Protein AF-A0A7X8L1L3-F1 (afdb_monomer_lite)

Sequence (78 aa):
MADEKTLEQNRINRQALTNAKRVVVKVGTSSITYDNGRTNINNIDRLSRALSNQMNQDREMILVSSGAIAIGKSRLNV

Radius of gyration: 16.43 Å; chains: 1; bounding box: 34×22×49 Å

Secondary structure (DSSP, 8-state):
---HHHHHHHHHHHHHHHH-SEEEEEE-HHHHB-TTS-B-HHHHHHHHHHHHHHHTTT-EEEEEE--HHHHHHHHHT-

pLDDT: mean 95.33, std 3.64, range [78.38, 98.56]

Structure (mmCIF, N/CA/C/O backbone):
data_AF-A0A7X8L1L3-F1
#
_entry.id   AF-A0A7X8L1L3-F1
#
loop_
_atom_site.group_PDB
_atom_site.id
_atom_site.type_symbol
_atom_site.label_atom_id
_atom_site.label_alt_id
_atom_site.label_comp_id
_atom_site.label_asym_id
_atom_site.label_entity_id
_atom_site.label_seq_id
_atom_site.pdbx_PDB_ins_code
_atom_site.Cartn_x
_atom_site.Cartn_y
_atom_site.Cartn_z
_atom_site.occupancy
_atom_site.B_iso_or_equiv
_atom_site.auth_seq_id
_atom_site.auth_comp_id
_atom_site.auth_asym_id
_atom_site.auth_atom_id
_atom_site.pdbx_PDB_model_num
ATOM 1 N N . MET A 1 1 ? 21.443 1.475 22.999 1.00 78.38 1 MET A N 1
ATOM 2 C CA . MET A 1 1 ? 20.191 1.208 23.739 1.00 78.38 1 MET A CA 1
ATOM 3 C C . MET A 1 1 ? 19.328 2.450 23.570 1.00 78.38 1 MET A C 1
ATOM 5 O O . MET A 1 1 ? 19.886 3.530 23.708 1.00 78.38 1 MET A O 1
ATOM 9 N N . ALA A 1 2 ? 18.064 2.335 23.149 1.00 82.69 2 ALA A N 1
ATOM 10 C CA . ALA A 1 2 ? 17.192 3.513 23.066 1.00 82.69 2 ALA A CA 1
ATOM 11 C C . ALA A 1 2 ? 16.959 4.065 24.480 1.00 82.69 2 ALA A C 1
ATOM 13 O O . ALA A 1 2 ? 16.852 3.277 25.420 1.00 82.69 2 ALA A O 1
ATOM 14 N N . ASP A 1 3 ? 16.920 5.385 24.633 1.00 94.56 3 ASP A N 1
ATOM 15 C CA . ASP A 1 3 ? 16.644 6.016 25.920 1.00 94.56 3 ASP A CA 1
ATOM 16 C C . ASP A 1 3 ? 15.167 5.851 26.323 1.00 94.56 3 ASP A C 1
ATOM 18 O O . ASP A 1 3 ? 14.291 5.564 25.500 1.00 94.56 3 ASP A O 1
ATOM 22 N N . GLU A 1 4 ? 14.892 6.035 27.611 1.00 94.69 4 GLU A N 1
ATOM 23 C CA . GLU A 1 4 ? 13.568 5.841 28.206 1.00 94.69 4 GLU A CA 1
ATOM 24 C C . GLU A 1 4 ? 12.491 6.734 27.568 1.00 94.69 4 GLU A C 1
ATOM 26 O O . GLU A 1 4 ? 11.363 6.284 27.354 1.00 94.69 4 GLU A O 1
ATOM 31 N N . LYS A 1 5 ? 12.842 7.964 27.156 1.00 93.56 5 LYS A N 1
ATOM 32 C CA . LYS A 1 5 ? 11.893 8.857 26.474 1.00 93.56 5 LYS A CA 1
ATOM 33 C C . LYS A 1 5 ? 11.545 8.332 25.086 1.00 93.56 5 LYS A C 1
ATOM 35 O O . LYS A 1 5 ? 10.376 8.354 24.705 1.00 93.56 5 LYS A O 1
ATOM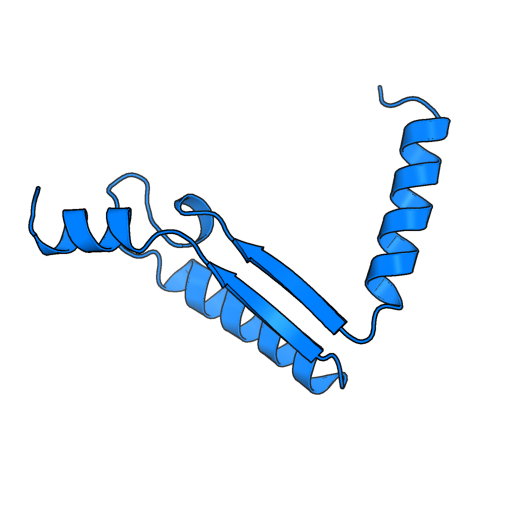 40 N N . THR A 1 6 ? 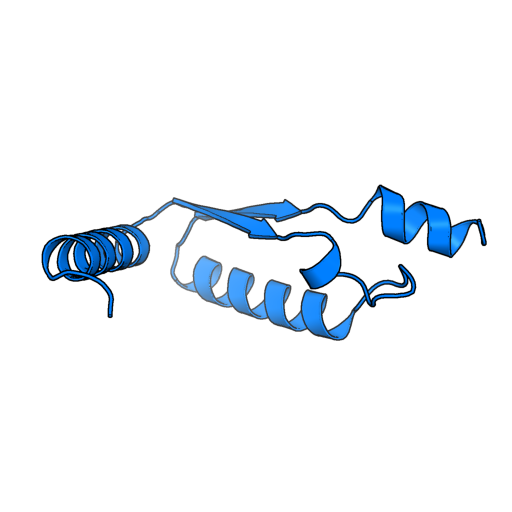12.527 7.819 24.343 1.00 95.31 6 THR A N 1
ATOM 41 C CA . THR A 1 6 ? 12.291 7.189 23.035 1.00 95.31 6 THR A CA 1
ATOM 42 C C . THR A 1 6 ? 11.363 5.975 23.153 1.00 95.31 6 THR A C 1
ATOM 44 O O . THR A 1 6 ? 10.465 5.794 22.325 1.00 95.31 6 THR A O 1
ATOM 47 N N . LEU A 1 7 ? 11.544 5.139 24.179 1.00 94.44 7 LEU A N 1
ATOM 48 C CA . LEU A 1 7 ? 10.683 3.975 24.415 1.00 94.44 7 LEU A CA 1
ATOM 49 C C . LEU A 1 7 ? 9.243 4.384 24.736 1.00 94.44 7 LEU A C 1
ATOM 51 O O . LEU A 1 7 ? 8.311 3.831 24.147 1.00 94.44 7 LEU A O 1
ATOM 55 N N . GLU A 1 8 ? 9.062 5.382 25.600 1.00 95.69 8 GLU A N 1
ATOM 56 C CA . GLU A 1 8 ? 7.727 5.871 25.944 1.00 95.69 8 GLU A CA 1
ATOM 57 C C . GLU A 1 8 ? 7.035 6.522 24.741 1.00 95.69 8 GLU A C 1
ATOM 59 O O . GLU A 1 8 ? 5.873 6.227 24.454 1.00 95.69 8 GLU A O 1
ATOM 64 N N . GLN A 1 9 ? 7.763 7.312 23.946 1.00 94.94 9 GLN A N 1
ATOM 65 C CA . GLN A 1 9 ? 7.216 7.892 22.720 1.00 94.94 9 GLN A CA 1
ATOM 66 C C . GLN A 1 9 ? 6.773 6.810 21.726 1.00 94.94 9 GLN A C 1
ATOM 68 O O . GLN A 1 9 ? 5.715 6.924 21.103 1.00 94.94 9 GLN A O 1
ATOM 73 N N . ASN A 1 10 ? 7.543 5.729 21.588 1.00 94.94 10 ASN A N 1
ATOM 74 C CA . ASN A 1 10 ? 7.156 4.601 20.747 1.00 94.94 10 ASN A CA 1
ATOM 75 C C . ASN A 1 10 ? 5.890 3.907 21.262 1.00 94.94 10 ASN A C 1
ATOM 77 O O . ASN A 1 10 ? 5.043 3.527 20.451 1.00 94.94 10 ASN A O 1
ATOM 81 N N . ARG A 1 11 ? 5.724 3.772 22.584 1.00 95.25 11 ARG A N 1
ATOM 82 C CA . ARG A 1 11 ? 4.509 3.213 23.196 1.00 95.25 11 ARG A CA 1
ATOM 83 C C . ARG A 1 11 ? 3.286 4.068 22.873 1.00 95.25 11 ARG A C 1
ATOM 85 O O . ARG A 1 11 ? 2.288 3.536 22.385 1.00 95.25 11 ARG A O 1
ATOM 92 N N . ILE A 1 12 ? 3.405 5.385 23.043 1.00 95.12 12 ILE A N 1
ATOM 93 C CA . ILE A 1 12 ? 2.358 6.358 22.699 1.00 95.12 12 ILE A CA 1
ATOM 94 C C . ILE A 1 12 ? 1.997 6.251 21.211 1.00 95.12 12 ILE A C 1
ATOM 96 O O . ILE A 1 12 ? 0.824 6.108 20.866 1.00 95.12 12 ILE A O 1
ATOM 100 N N . ASN A 1 13 ? 2.996 6.226 20.323 1.00 95.50 13 ASN A N 1
ATOM 101 C CA . ASN A 1 13 ? 2.780 6.115 18.878 1.00 95.50 13 ASN A CA 1
ATOM 102 C C . ASN A 1 13 ? 2.095 4.795 18.491 1.00 95.50 13 ASN A C 1
ATOM 104 O O . ASN A 1 13 ? 1.203 4.778 17.641 1.00 95.50 13 ASN A O 1
ATOM 108 N N . ARG A 1 14 ? 2.483 3.676 19.118 1.00 95.44 14 ARG A N 1
ATOM 109 C CA . ARG A 1 14 ? 1.850 2.369 18.894 1.00 95.44 14 ARG A CA 1
ATOM 110 C C . ARG A 1 14 ? 0.394 2.371 19.335 1.00 95.44 14 ARG A C 1
ATOM 112 O O . ARG A 1 14 ? -0.450 1.860 18.607 1.00 95.44 14 ARG A O 1
ATOM 119 N N . GLN A 1 15 ? 0.095 2.970 20.482 1.00 96.12 15 GLN A N 1
ATOM 120 C CA . GLN A 1 15 ? -1.271 3.052 20.983 1.00 96.12 15 GLN A CA 1
ATOM 121 C C . GLN A 1 15 ? -2.144 3.963 20.111 1.00 96.12 15 GLN A C 1
ATOM 123 O O . GLN A 1 15 ? -3.272 3.596 19.784 1.00 96.12 15 GLN A O 1
ATOM 128 N N . ALA A 1 16 ? -1.599 5.093 19.650 1.00 95.31 16 ALA A N 1
ATOM 129 C CA . ALA A 1 16 ? -2.268 5.971 18.695 1.00 95.31 16 ALA A CA 1
ATOM 130 C C . ALA A 1 16 ? -2.606 5.240 17.384 1.00 95.31 16 ALA A C 1
ATOM 132 O O . ALA A 1 16 ? -3.733 5.333 16.902 1.00 95.31 16 ALA A O 1
ATOM 133 N N . LEU A 1 17 ? -1.671 4.450 16.842 1.00 94.88 17 LEU A N 1
ATOM 134 C CA . LEU A 1 17 ? -1.907 3.645 15.639 1.00 94.88 17 LEU A CA 1
ATOM 135 C C . LEU A 1 17 ? -2.996 2.581 15.858 1.00 94.88 17 LEU A C 1
ATOM 137 O O . LEU A 1 17 ? -3.878 2.412 15.015 1.00 94.88 17 LEU A O 1
ATOM 141 N N . THR A 1 18 ? -2.976 1.887 16.999 1.00 94.44 18 THR A N 1
ATOM 142 C CA . THR A 1 18 ? -3.998 0.885 17.339 1.00 94.44 18 THR A CA 1
ATOM 143 C C . THR A 1 18 ? -5.392 1.501 17.429 1.00 94.44 18 THR A C 1
ATOM 145 O O . THR A 1 18 ? -6.346 0.863 17.002 1.00 94.44 18 THR A O 1
ATOM 148 N N . ASN A 1 19 ? -5.529 2.743 17.886 1.00 95.19 19 ASN A N 1
ATOM 149 C CA . ASN A 1 19 ? -6.834 3.398 18.026 1.00 95.19 19 ASN A CA 1
ATOM 150 C C . ASN A 1 19 ? -7.267 4.197 16.782 1.00 95.19 19 ASN A C 1
ATOM 152 O O . ASN A 1 19 ? -8.380 4.718 16.739 1.00 95.19 19 ASN A O 1
ATOM 156 N N . ALA A 1 20 ? -6.412 4.310 15.762 1.00 97.06 20 ALA A N 1
ATOM 157 C CA . ALA A 1 20 ? -6.706 5.095 14.570 1.00 97.06 20 ALA A CA 1
ATOM 158 C C . ALA A 1 20 ? -7.783 4.435 13.689 1.00 97.06 20 ALA A C 1
ATOM 160 O O . ALA A 1 20 ? -7.625 3.296 13.237 1.00 97.06 20 ALA A O 1
ATOM 161 N N . LYS A 1 21 ? -8.844 5.197 13.380 1.00 97.69 21 LYS A N 1
ATOM 162 C CA . LYS A 1 21 ? -9.888 4.805 12.418 1.00 97.69 21 LYS A CA 1
ATOM 163 C C . LYS A 1 21 ? -9.363 4.779 10.982 1.00 97.69 21 LYS A C 1
ATOM 165 O O . LYS A 1 21 ? -9.665 3.842 10.253 1.00 97.69 21 LYS A O 1
ATOM 170 N N . ARG A 1 22 ? -8.565 5.779 10.590 1.00 98.25 22 ARG A N 1
ATOM 171 C CA . ARG A 1 22 ? -7.961 5.904 9.255 1.00 98.25 22 ARG A CA 1
ATOM 172 C C . ARG A 1 22 ? -6.452 5.760 9.330 1.00 98.25 22 ARG A C 1
ATOM 174 O O . ARG A 1 22 ? -5.806 6.458 10.109 1.00 98.25 22 ARG A O 1
ATOM 181 N N . VAL A 1 23 ? -5.893 4.888 8.498 1.00 98.19 23 VAL A N 1
ATOM 182 C CA . VAL A 1 23 ? -4.459 4.589 8.478 1.00 98.19 23 VAL A CA 1
ATOM 183 C C . VAL A 1 23 ? -3.929 4.675 7.052 1.00 98.19 23 VAL A C 1
ATOM 185 O O . VAL A 1 23 ? -4.428 4.011 6.144 1.00 98.19 23 VAL A O 1
ATOM 188 N N . VAL A 1 24 ? -2.875 5.472 6.868 1.00 98.25 24 VAL A N 1
ATOM 189 C CA . VAL A 1 24 ? -2.107 5.521 5.622 1.00 98.25 24 VAL A CA 1
ATOM 190 C C . VAL A 1 24 ? -0.912 4.584 5.749 1.00 98.25 24 VAL A C 1
ATOM 192 O O . VAL A 1 24 ? -0.034 4.791 6.585 1.00 98.25 24 VAL A O 1
ATOM 195 N N . VAL A 1 25 ? -0.856 3.558 4.906 1.00 98.12 25 VAL A N 1
ATOM 196 C CA . VAL A 1 25 ? 0.265 2.621 4.832 1.00 98.12 25 VAL A CA 1
ATOM 197 C C . VAL A 1 25 ? 1.133 3.001 3.643 1.00 98.12 25 VAL A C 1
ATOM 199 O O . VAL A 1 25 ? 0.713 2.898 2.491 1.00 98.12 25 VAL A O 1
ATOM 202 N N . LYS A 1 26 ? 2.365 3.436 3.914 1.00 98.00 26 LYS A N 1
ATOM 203 C CA . LYS A 1 26 ? 3.369 3.683 2.877 1.00 98.00 26 LYS A CA 1
ATOM 204 C C . LYS A 1 26 ? 4.211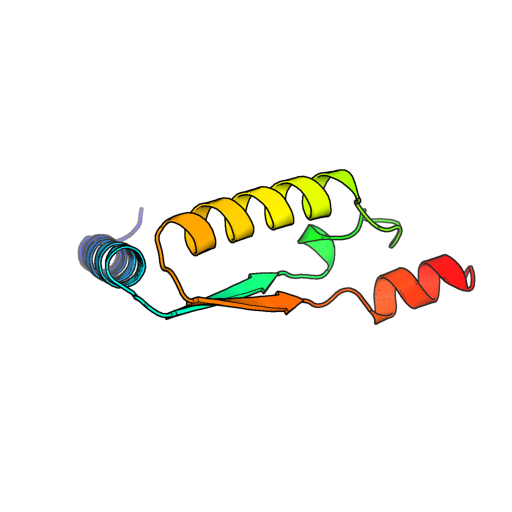 2.431 2.672 1.00 98.00 26 LYS A C 1
ATOM 206 O O . LYS A 1 26 ? 4.806 1.928 3.619 1.00 98.00 26 LYS A O 1
ATOM 211 N N . VAL A 1 27 ? 4.344 1.991 1.423 1.00 97.69 27 VAL A N 1
ATOM 212 C CA . VAL A 1 27 ? 5.261 0.904 1.046 1.00 97.69 27 VAL A CA 1
ATOM 213 C C . VAL A 1 27 ? 6.311 1.380 0.049 1.00 97.69 27 VAL A C 1
ATOM 215 O O . VAL A 1 27 ? 6.022 2.150 -0.875 1.00 97.69 27 VAL A O 1
ATOM 218 N N . GLY A 1 28 ? 7.565 0.996 0.286 1.00 96.75 28 GLY A N 1
ATOM 219 C CA . GLY A 1 28 ? 8.699 1.315 -0.582 1.00 96.75 28 GLY A CA 1
ATOM 220 C C . GLY A 1 28 ? 8.815 0.349 -1.761 1.00 96.75 28 GLY A C 1
ATOM 221 O O . GLY A 1 28 ? 8.194 -0.711 -1.767 1.00 96.75 28 GLY A O 1
ATOM 222 N N . THR A 1 29 ? 9.641 0.697 -2.752 1.00 96.44 29 THR A N 1
ATOM 223 C CA . THR A 1 29 ? 9.919 -0.159 -3.920 1.00 96.44 29 THR A CA 1
ATOM 224 C C . THR A 1 29 ? 10.396 -1.551 -3.502 1.00 96.44 29 THR A C 1
ATOM 226 O O . THR A 1 29 ? 9.847 -2.542 -3.974 1.00 96.44 29 THR A O 1
ATOM 229 N N . SER A 1 30 ? 11.333 -1.642 -2.555 1.00 95.69 30 SER A N 1
ATOM 230 C CA . SER A 1 30 ? 11.873 -2.915 -2.048 1.00 95.69 30 SER A CA 1
ATOM 231 C C . SER A 1 30 ? 10.843 -3.786 -1.322 1.00 95.69 30 SER A C 1
ATOM 233 O O . SER A 1 30 ? 11.033 -4.989 -1.184 1.00 95.69 30 SER A O 1
ATOM 235 N N . SER A 1 31 ? 9.722 -3.217 -0.872 1.00 96.00 31 SER A N 1
ATOM 236 C CA . SER A 1 31 ? 8.642 -3.996 -0.260 1.00 96.00 31 SER A CA 1
ATOM 237 C C . SER A 1 31 ? 7.808 -4.751 -1.298 1.00 96.00 31 SER A C 1
ATOM 239 O O . SER A 1 31 ? 7.233 -5.785 -0.967 1.00 96.00 31 SER A O 1
ATOM 241 N N . ILE A 1 32 ? 7.740 -4.254 -2.540 1.00 96.25 32 ILE A N 1
ATOM 242 C CA . ILE A 1 32 ? 6.857 -4.777 -3.600 1.00 96.25 32 ILE A CA 1
ATOM 243 C C . ILE A 1 32 ? 7.604 -5.263 -4.854 1.00 96.25 32 ILE A C 1
ATOM 245 O O . ILE A 1 32 ? 6.984 -5.729 -5.811 1.00 96.25 32 ILE A O 1
ATOM 249 N N . THR A 1 33 ? 8.932 -5.171 -4.859 1.00 96.44 33 THR A N 1
ATOM 250 C CA . THR A 1 33 ? 9.816 -5.671 -5.920 1.00 96.44 33 THR A CA 1
ATOM 251 C C . THR A 1 33 ? 10.927 -6.527 -5.321 1.00 96.44 33 THR A C 1
ATOM 253 O O . THR A 1 33 ? 11.217 -6.426 -4.131 1.00 96.44 33 THR A O 1
ATOM 256 N N . TYR A 1 34 ? 11.510 -7.401 -6.134 1.00 94.62 34 TYR A N 1
ATOM 257 C CA . TYR A 1 34 ? 12.808 -8.011 -5.859 1.00 94.62 34 TYR A CA 1
ATOM 258 C C . TYR A 1 34 ? 13.931 -7.038 -6.241 1.00 94.62 34 TYR A C 1
ATOM 260 O O . TYR A 1 34 ? 13.696 -6.076 -6.973 1.00 94.62 34 TYR A O 1
ATOM 268 N N . ASP A 1 35 ? 15.165 -7.331 -5.830 1.00 88.56 35 ASP A N 1
ATOM 269 C CA . ASP A 1 35 ? 16.334 -6.485 -6.120 1.00 88.56 35 ASP A CA 1
ATOM 270 C C . ASP A 1 35 ? 16.587 -6.291 -7.627 1.00 88.56 35 ASP A C 1
ATOM 272 O O . ASP A 1 35 ? 17.120 -5.269 -8.047 1.00 88.56 35 ASP A O 1
ATOM 276 N N . ASN A 1 36 ? 16.132 -7.231 -8.463 1.00 86.69 36 ASN A N 1
ATOM 277 C CA . ASN A 1 36 ? 16.187 -7.137 -9.927 1.00 86.69 36 ASN A CA 1
ATOM 278 C C . ASN A 1 36 ? 15.061 -6.281 -10.550 1.00 86.69 36 ASN A C 1
ATOM 280 O O . ASN A 1 36 ? 14.861 -6.314 -11.762 1.00 86.69 36 ASN A O 1
ATOM 284 N N . GLY A 1 37 ? 14.271 -5.573 -9.739 1.00 87.19 37 GLY A N 1
ATOM 285 C CA . GLY A 1 37 ? 13.175 -4.710 -10.187 1.00 87.19 37 GLY A CA 1
ATOM 286 C C . GLY A 1 37 ? 11.899 -5.447 -10.602 1.00 87.19 37 GLY A C 1
ATOM 287 O O . GLY A 1 37 ? 10.877 -4.800 -10.849 1.00 87.19 37 GLY A O 1
ATOM 288 N N . ARG A 1 38 ? 11.903 -6.787 -10.635 1.00 93.06 38 ARG A N 1
ATOM 289 C CA . ARG A 1 38 ? 10.696 -7.575 -10.920 1.00 93.06 38 ARG A CA 1
ATOM 290 C C . ARG A 1 38 ? 9.721 -7.486 -9.756 1.00 93.06 38 ARG A C 1
ATOM 292 O O . ARG A 1 38 ? 10.110 -7.425 -8.592 1.00 93.06 38 ARG A O 1
ATOM 299 N N . THR A 1 39 ? 8.432 -7.530 -10.062 1.00 94.50 39 THR A N 1
ATOM 300 C CA . THR A 1 39 ? 7.370 -7.486 -9.054 1.00 94.50 39 THR A CA 1
ATOM 301 C C . THR A 1 39 ? 7.452 -8.676 -8.093 1.00 94.50 39 THR A C 1
ATOM 303 O O . THR A 1 39 ? 7.502 -9.826 -8.528 1.00 94.50 39 THR A O 1
ATOM 306 N N . ASN A 1 40 ? 7.396 -8.407 -6.788 1.00 96.50 40 ASN A N 1
ATOM 307 C CA . ASN A 1 40 ? 7.294 -9.430 -5.750 1.00 96.50 40 ASN A CA 1
ATOM 308 C C . ASN A 1 40 ? 5.819 -9.664 -5.400 1.00 96.50 40 ASN A C 1
ATOM 310 O O . ASN A 1 40 ? 5.270 -9.070 -4.470 1.00 96.50 40 ASN A O 1
ATOM 314 N N . ILE A 1 41 ? 5.172 -10.533 -6.179 1.00 96.06 41 ILE A N 1
ATOM 315 C CA . ILE A 1 41 ? 3.739 -10.834 -6.053 1.00 96.06 41 ILE A CA 1
ATOM 316 C C . ILE A 1 41 ? 3.400 -11.425 -4.679 1.00 96.06 41 ILE A C 1
ATOM 318 O O . ILE A 1 41 ? 2.362 -11.094 -4.117 1.00 96.06 41 ILE A O 1
ATOM 322 N N . ASN A 1 42 ? 4.299 -12.220 -4.093 1.00 97.56 42 ASN A N 1
ATOM 323 C CA . ASN A 1 42 ? 4.082 -12.818 -2.774 1.00 97.56 42 ASN A CA 1
ATOM 324 C C . ASN A 1 42 ? 3.974 -11.756 -1.671 1.00 97.56 42 ASN A C 1
ATOM 326 O O . ASN A 1 42 ? 3.104 -11.847 -0.805 1.00 97.56 42 ASN A O 1
ATOM 330 N N . ASN A 1 43 ? 4.826 -10.727 -1.701 1.00 97.00 43 ASN A N 1
ATOM 331 C CA . ASN A 1 43 ? 4.726 -9.624 -0.744 1.00 97.00 43 ASN A CA 1
ATOM 332 C C . ASN A 1 43 ? 3.472 -8.776 -0.976 1.00 97.00 43 ASN A C 1
ATOM 334 O O . ASN A 1 43 ? 2.847 -8.345 -0.007 1.00 97.00 43 ASN A O 1
ATOM 338 N N . ILE A 1 44 ? 3.088 -8.556 -2.237 1.00 97.06 44 ILE A N 1
ATOM 339 C CA . ILE A 1 44 ? 1.866 -7.815 -2.578 1.00 97.06 44 ILE A CA 1
ATOM 340 C C . ILE A 1 44 ? 0.620 -8.560 -2.082 1.00 97.06 44 ILE A C 1
ATOM 342 O O . ILE A 1 44 ? -0.244 -7.930 -1.477 1.00 97.06 44 ILE A O 1
ATOM 346 N N . ASP A 1 45 ? 0.540 -9.882 -2.260 1.00 98.31 45 ASP A N 1
ATOM 347 C CA . ASP A 1 45 ? -0.573 -10.700 -1.753 1.00 98.31 45 ASP A CA 1
ATOM 348 C C . ASP A 1 45 ? -0.660 -10.635 -0.221 1.00 98.31 45 ASP A C 1
ATOM 350 O O . ASP A 1 45 ? -1.716 -10.329 0.335 1.00 98.31 45 ASP A O 1
ATOM 354 N N . ARG A 1 46 ? 0.468 -10.804 0.481 1.00 98.25 46 ARG A N 1
ATOM 355 C CA . ARG A 1 46 ? 0.517 -10.679 1.949 1.00 98.25 46 ARG A CA 1
ATOM 356 C C . ARG A 1 46 ? 0.075 -9.298 2.430 1.00 98.25 46 ARG A C 1
ATOM 358 O O . ARG A 1 46 ? -0.692 -9.203 3.387 1.00 98.25 46 ARG A O 1
ATOM 365 N N . LEU A 1 47 ? 0.532 -8.236 1.764 1.00 98.06 47 LEU A N 1
ATOM 366 C CA . LEU A 1 47 ? 0.125 -6.866 2.069 1.00 98.06 47 LEU A CA 1
ATOM 367 C C . LEU A 1 47 ? -1.376 -6.667 1.829 1.00 98.06 47 LEU A C 1
ATOM 369 O O . LEU A 1 47 ? -2.062 -6.129 2.693 1.00 98.06 47 LEU A O 1
ATOM 373 N N . SER A 1 48 ? -1.896 -7.135 0.693 1.00 98.12 48 SER A N 1
ATOM 374 C CA . SER A 1 48 ? -3.317 -7.039 0.346 1.00 98.12 4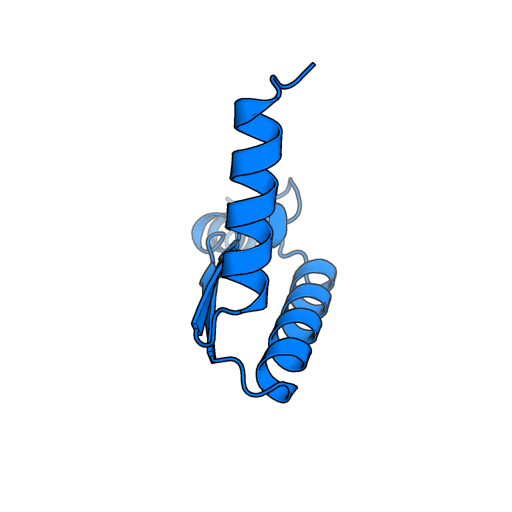8 SER A CA 1
ATOM 375 C C . SER A 1 48 ? -4.206 -7.737 1.380 1.00 98.12 48 SER A C 1
ATOM 377 O O . SER A 1 48 ? -5.194 -7.153 1.836 1.00 98.12 48 SER A O 1
ATOM 379 N N . ARG A 1 49 ? -3.815 -8.934 1.836 1.00 98.56 49 ARG A N 1
ATOM 380 C CA . ARG A 1 49 ? -4.507 -9.658 2.915 1.00 98.56 49 ARG A CA 1
ATOM 381 C C . ARG A 1 49 ? -4.461 -8.898 4.235 1.00 98.56 49 ARG A C 1
ATOM 383 O O . ARG A 1 49 ? -5.487 -8.767 4.894 1.00 98.56 49 ARG A O 1
ATOM 390 N N . ALA A 1 50 ? -3.298 -8.367 4.614 1.00 98.19 50 ALA A N 1
ATOM 391 C CA . ALA A 1 50 ? -3.156 -7.601 5.850 1.00 98.19 50 ALA A CA 1
ATOM 392 C C . ALA A 1 50 ? -4.040 -6.343 5.850 1.00 98.19 50 ALA A C 1
ATOM 394 O O . ALA A 1 50 ? -4.732 -6.085 6.833 1.00 98.19 50 ALA A O 1
ATOM 395 N N . LEU A 1 51 ? -4.067 -5.597 4.740 1.00 98.38 51 LEU A N 1
ATOM 396 C CA . LEU A 1 51 ? -4.925 -4.421 4.582 1.00 98.38 51 LEU A CA 1
ATOM 397 C C . LEU A 1 51 ? -6.409 -4.802 4.616 1.00 98.38 51 LEU A C 1
ATOM 399 O O . LEU A 1 51 ? -7.167 -4.185 5.359 1.00 98.38 51 LEU A O 1
ATOM 403 N N . SER A 1 52 ? -6.806 -5.853 3.895 1.00 98.50 52 SER A N 1
ATOM 404 C CA . SER A 1 52 ? -8.195 -6.336 3.882 1.00 98.50 52 SER A CA 1
ATOM 405 C C . SER A 1 52 ? -8.663 -6.762 5.273 1.00 98.50 52 SER A C 1
ATOM 407 O O . SER A 1 52 ? -9.757 -6.406 5.695 1.00 98.50 52 SER A O 1
ATOM 409 N N . ASN A 1 53 ? -7.811 -7.449 6.039 1.00 98.31 53 ASN A N 1
ATOM 410 C CA . ASN A 1 53 ? -8.129 -7.834 7.414 1.00 98.31 53 ASN A CA 1
ATOM 411 C C . ASN A 1 53 ? -8.367 -6.619 8.320 1.00 98.31 53 ASN A C 1
ATOM 413 O O . ASN A 1 53 ? -9.217 -6.683 9.200 1.00 98.31 53 ASN A O 1
ATOM 417 N N . GLN A 1 54 ? -7.633 -5.521 8.119 1.00 97.69 54 GLN A N 1
ATOM 418 C CA . GLN A 1 54 ? -7.867 -4.277 8.858 1.00 97.69 54 GLN A CA 1
ATOM 419 C C . GLN A 1 54 ? -9.140 -3.562 8.394 1.00 97.69 54 GLN A C 1
ATOM 421 O O . GLN A 1 54 ? -9.888 -3.062 9.230 1.00 97.69 54 GLN A O 1
ATOM 426 N N . MET A 1 55 ? -9.431 -3.565 7.090 1.00 97.81 55 MET A N 1
ATOM 427 C CA . MET A 1 55 ? -10.688 -3.029 6.555 1.00 97.81 55 MET A CA 1
ATOM 428 C C . MET A 1 55 ? -11.911 -3.770 7.109 1.00 97.81 55 MET A C 1
ATOM 430 O O . MET A 1 55 ? -12.896 -3.133 7.460 1.00 97.81 55 MET A O 1
ATOM 434 N N .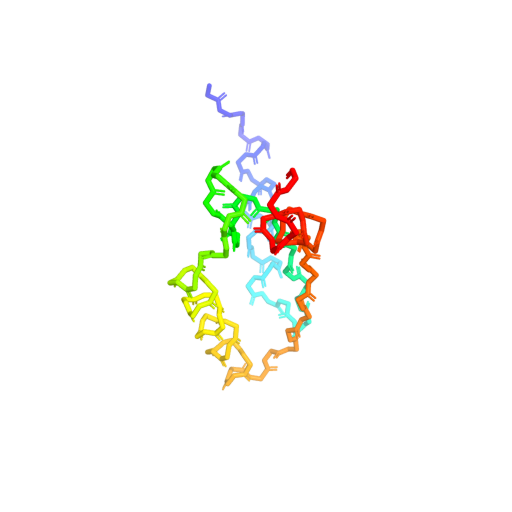 ASN A 1 56 ? -11.816 -5.093 7.285 1.00 98.19 56 ASN A N 1
ATOM 435 C CA . ASN A 1 56 ? -12.862 -5.919 7.901 1.00 98.19 56 ASN A CA 1
ATOM 436 C C . ASN A 1 56 ? -13.075 -5.638 9.402 1.00 98.19 56 ASN A C 1
ATOM 438 O O . ASN A 1 56 ? -14.041 -6.122 9.979 1.00 98.19 56 ASN A O 1
ATOM 442 N N . GLN A 1 57 ? -12.179 -4.881 10.042 1.00 96.50 57 GLN A N 1
ATOM 443 C CA . GLN A 1 57 ? -12.334 -4.363 11.409 1.00 96.50 57 GLN A CA 1
ATOM 444 C C . GLN A 1 57 ? -12.831 -2.908 11.396 1.00 96.50 57 GLN A C 1
ATOM 446 O O . GLN A 1 57 ? -12.513 -2.125 12.291 1.00 96.50 57 GLN A O 1
ATOM 451 N N . ASP A 1 58 ? -13.533 -2.522 10.330 1.00 96.81 58 ASP A N 1
ATOM 452 C CA . ASP A 1 58 ? -14.036 -1.177 10.069 1.00 96.81 58 ASP A CA 1
ATOM 453 C C . ASP A 1 58 ? -12.949 -0.091 10.014 1.00 96.81 58 ASP A C 1
ATOM 455 O O . ASP A 1 58 ? -13.248 1.088 10.209 1.00 96.81 58 ASP A O 1
ATOM 459 N N . ARG A 1 59 ? -11.678 -0.423 9.753 1.00 97.81 59 ARG A N 1
ATOM 460 C CA . ARG A 1 59 ? -10.641 0.604 9.547 1.00 97.81 59 ARG A CA 1
ATOM 461 C C . ARG A 1 59 ? -10.632 1.113 8.111 1.00 97.81 59 ARG A C 1
ATOM 463 O O . ARG A 1 59 ? -10.777 0.365 7.150 1.00 97.81 59 ARG A O 1
ATOM 470 N N . GLU A 1 60 ? -10.361 2.399 7.957 1.00 98.44 60 GLU A N 1
ATOM 471 C CA . GLU A 1 60 ? -10.197 3.052 6.664 1.00 98.44 60 GLU A CA 1
ATOM 472 C C . GLU A 1 60 ? -8.726 2.990 6.247 1.00 98.44 60 GLU A C 1
ATOM 474 O O . GLU A 1 60 ? -7.879 3.731 6.754 1.00 98.44 60 GLU A O 1
ATOM 479 N N . MET A 1 61 ? -8.412 2.083 5.327 1.00 98.38 61 MET A N 1
ATOM 480 C CA . MET A 1 61 ? -7.040 1.838 4.894 1.00 98.38 61 MET A CA 1
ATOM 481 C C . MET A 1 61 ? -6.738 2.576 3.588 1.00 98.38 61 MET A C 1
ATOM 483 O O . MET A 1 61 ? -7.429 2.392 2.589 1.00 98.38 61 MET A O 1
ATOM 487 N N . ILE A 1 62 ? -5.671 3.378 3.577 1.00 98.56 62 ILE A N 1
ATOM 488 C CA . ILE A 1 62 ? -5.152 4.046 2.376 1.00 98.56 62 ILE A CA 1
ATOM 489 C C . ILE A 1 62 ? -3.748 3.512 2.104 1.00 98.56 62 ILE A C 1
ATOM 491 O O . ILE A 1 62 ? -2.861 3.625 2.949 1.00 98.56 62 ILE A O 1
ATOM 495 N N . LEU A 1 63 ? -3.524 2.950 0.918 1.00 98.38 63 LEU A N 1
ATOM 496 C CA . LEU A 1 63 ? -2.211 2.466 0.500 1.00 98.38 63 LEU A CA 1
ATOM 497 C C . LEU A 1 63 ? -1.514 3.502 -0.387 1.00 98.38 63 LEU A C 1
ATOM 499 O O . LEU A 1 63 ? -2.037 3.887 -1.429 1.00 98.38 63 LEU A O 1
ATOM 503 N N . VAL A 1 64 ? -0.294 3.890 -0.015 1.00 98.50 64 VAL A N 1
ATOM 504 C CA . VAL A 1 64 ? 0.608 4.684 -0.859 1.00 98.50 64 VAL A CA 1
ATOM 505 C C . VAL A 1 64 ? 1.794 3.806 -1.252 1.00 98.50 64 VAL A C 1
ATOM 507 O O . VAL A 1 64 ? 2.637 3.460 -0.421 1.00 98.50 64 VAL A O 1
ATOM 510 N N . SER A 1 65 ? 1.886 3.439 -2.528 1.00 96.56 65 SER A N 1
ATOM 511 C CA . SER A 1 65 ? 2.940 2.552 -3.033 1.00 96.56 65 SER A CA 1
ATOM 512 C C . SER A 1 65 ? 3.955 3.285 -3.908 1.00 96.56 65 SER A C 1
ATOM 514 O O . SER A 1 65 ? 3.636 4.274 -4.558 1.00 96.56 65 SER A O 1
ATOM 516 N N . SER A 1 66 ? 5.198 2.800 -3.903 1.00 94.38 66 SER A N 1
ATOM 517 C CA . SER A 1 66 ? 6.225 3.184 -4.879 1.00 94.38 66 SER A CA 1
ATOM 518 C C . SER A 1 66 ? 6.329 2.111 -5.977 1.00 94.38 66 SER A C 1
ATOM 520 O O . SER A 1 66 ? 5.332 1.488 -6.326 1.00 94.38 66 SER A O 1
ATOM 522 N N . GLY A 1 67 ? 7.511 1.894 -6.554 1.00 92.94 67 GLY A N 1
ATOM 523 C CA . GLY A 1 67 ? 7.817 0.762 -7.436 1.00 92.94 67 GLY A CA 1
ATOM 524 C C . GLY A 1 67 ? 7.332 0.855 -8.884 1.00 92.94 67 GLY A C 1
ATOM 525 O O . GLY A 1 67 ? 7.788 0.055 -9.693 1.00 92.94 67 GLY A O 1
ATOM 526 N N . ALA A 1 68 ? 6.517 1.851 -9.254 1.00 95.06 68 ALA A N 1
ATOM 527 C CA . ALA A 1 68 ? 6.097 2.064 -10.646 1.00 95.06 68 ALA A CA 1
ATOM 528 C C . ALA A 1 68 ? 7.291 2.134 -11.619 1.00 95.06 68 ALA A C 1
ATOM 530 O O . ALA A 1 68 ? 7.301 1.450 -12.638 1.00 95.06 68 ALA A O 1
ATOM 531 N N . ILE A 1 69 ? 8.339 2.890 -11.265 1.00 95.00 69 ILE A N 1
ATOM 532 C CA . ILE A 1 69 ? 9.551 3.027 -12.088 1.00 95.00 69 ILE A CA 1
ATOM 533 C C . ILE A 1 69 ? 10.330 1.707 -12.166 1.00 95.00 69 ILE A C 1
ATOM 535 O O . ILE A 1 69 ? 10.722 1.302 -13.254 1.00 95.00 69 ILE A O 1
ATOM 539 N N . ALA A 1 70 ? 10.551 1.027 -11.036 1.00 93.12 70 ALA A N 1
ATOM 540 C CA . ALA A 1 70 ? 11.323 -0.219 -11.001 1.00 93.12 70 ALA A CA 1
ATOM 541 C C . ALA A 1 70 ? 10.649 -1.331 -11.819 1.00 93.12 70 ALA A C 1
ATOM 543 O O . ALA A 1 70 ? 11.295 -1.976 -12.643 1.00 93.12 70 ALA A O 1
ATOM 544 N N . ILE A 1 71 ? 9.332 -1.483 -11.655 1.00 94.31 71 ILE A N 1
ATOM 545 C CA . ILE A 1 71 ? 8.532 -2.432 -12.432 1.00 94.31 71 ILE A CA 1
ATOM 546 C C . ILE A 1 71 ? 8.535 -2.035 -13.912 1.00 94.31 71 ILE A C 1
ATOM 548 O O . ILE A 1 71 ? 8.692 -2.902 -14.767 1.00 94.31 71 ILE A O 1
ATOM 552 N N . GLY A 1 72 ? 8.405 -0.742 -14.226 1.00 95.12 72 GLY A N 1
ATOM 553 C CA . GLY A 1 72 ? 8.464 -0.234 -15.598 1.00 95.12 72 GLY A CA 1
ATOM 554 C C . GLY A 1 72 ? 9.786 -0.563 -16.293 1.00 95.12 72 GLY A C 1
ATOM 555 O O . GLY A 1 72 ? 9.773 -1.133 -17.380 1.00 95.12 72 GLY A O 1
ATOM 556 N N . LYS A 1 73 ? 10.923 -0.299 -15.639 1.00 94.44 73 LYS A N 1
ATOM 557 C CA . LYS A 1 73 ? 12.255 -0.667 -16.148 1.00 94.44 73 LYS A CA 1
ATOM 558 C C . LYS A 1 73 ? 12.380 -2.169 -16.393 1.00 94.44 73 LYS A C 1
ATOM 560 O O . LYS A 1 73 ? 12.725 -2.591 -17.492 1.00 94.44 73 LYS A O 1
ATOM 565 N N . SER A 1 74 ? 11.971 -2.976 -15.411 1.00 92.94 74 SER A N 1
ATOM 566 C CA . SER A 1 74 ? 11.974 -4.435 -15.539 1.00 92.94 74 SER A CA 1
ATOM 567 C C . SER A 1 74 ? 11.093 -4.940 -16.688 1.00 92.94 74 SER A C 1
ATOM 569 O O . SER A 1 74 ? 11.426 -5.956 -17.288 1.00 92.94 74 SER A O 1
ATOM 571 N N . ARG A 1 75 ? 9.975 -4.271 -16.997 1.00 93.88 75 ARG A N 1
ATOM 572 C CA . ARG A 1 75 ? 9.086 -4.632 -18.117 1.00 93.88 75 ARG A CA 1
ATOM 573 C C . ARG A 1 75 ? 9.668 -4.266 -19.479 1.00 93.88 75 ARG A C 1
ATOM 575 O O . ARG A 1 75 ? 9.378 -4.955 -20.450 1.00 93.88 75 ARG A O 1
ATOM 582 N N . LEU A 1 76 ? 10.444 -3.187 -19.540 1.00 95.81 76 LEU A N 1
ATOM 583 C CA . LEU A 1 76 ? 11.091 -2.695 -20.757 1.00 95.81 76 LEU A CA 1
ATOM 584 C C . LEU A 1 76 ? 12.463 -3.338 -21.008 1.00 95.81 76 LEU A C 1
ATOM 586 O O . LEU A 1 76 ? 13.047 -3.097 -22.058 1.00 95.81 76 LEU A O 1
ATOM 590 N N . ASN A 1 77 ? 12.955 -4.165 -20.077 1.00 88.88 77 ASN A N 1
ATOM 591 C CA . ASN A 1 77 ? 14.297 -4.753 -20.098 1.00 88.88 77 ASN A CA 1
ATOM 592 C C . ASN A 1 77 ? 15.410 -3.690 -20.211 1.00 88.88 77 ASN A C 1
ATOM 594 O O . ASN A 1 77 ? 16.346 -3.856 -20.993 1.00 88.88 77 ASN A O 1
ATOM 598 N N . VAL A 1 78 ? 15.287 -2.605 -19.432 1.00 85.81 78 VAL A N 1
ATOM 599 C CA . VAL A 1 78 ? 16.255 -1.488 -19.353 1.00 85.81 78 VAL A CA 1
ATOM 600 C C . VAL A 1 78 ? 16.803 -1.274 -17.949 1.00 85.81 78 VAL A C 1
ATOM 602 O O . VAL A 1 78 ? 16.117 -1.653 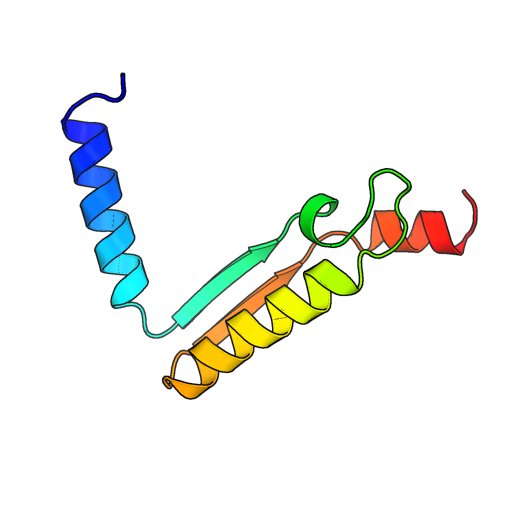-16.971 1.00 85.81 78 VAL A O 1
#

Foldseek 3Di:
DDDPVVVVVVVVVVVCVVPAQEDEDEDELVQQAPPQLAGPVVSVVVVVVVQVVVVVVNHHYHYDYDSPVSNVCVVVVD